Protein AF-A0A4Q8BE22-F1 (afdb_monomer)

Structure (mmCIF, N/CA/C/O backbone):
data_AF-A0A4Q8BE22-F1
#
_entry.id   AF-A0A4Q8BE22-F1
#
loop_
_atom_site.group_PDB
_atom_site.id
_atom_site.type_symbol
_atom_site.label_atom_id
_atom_site.label_alt_id
_atom_site.label_comp_id
_atom_site.label_asym_id
_atom_site.label_entity_id
_atom_site.label_seq_id
_atom_site.pdbx_PDB_ins_code
_atom_site.Cartn_x
_atom_site.Cartn_y
_atom_site.Cartn_z
_atom_site.occupancy
_atom_site.B_iso_or_equiv
_atom_site.auth_seq_id
_atom_site.auth_comp_id
_atom_site.auth_asym_id
_atom_site.auth_atom_id
_atom_site.pdbx_PDB_model_num
ATOM 1 N N . MET A 1 1 ? -33.150 19.438 25.633 1.00 46.81 1 MET A N 1
ATOM 2 C CA . MET A 1 1 ? -31.897 19.390 24.849 1.00 46.81 1 MET A CA 1
ATOM 3 C C . MET A 1 1 ? -31.053 18.248 25.400 1.00 46.81 1 MET A C 1
ATOM 5 O O . MET A 1 1 ? -30.467 18.404 26.460 1.00 46.81 1 MET A O 1
ATOM 9 N N . GLY A 1 2 ? -31.102 17.064 24.784 1.00 58.59 2 GLY A N 1
ATOM 10 C CA . GLY A 1 2 ? -30.355 15.896 25.264 1.00 58.59 2 GLY A CA 1
ATOM 11 C C . GLY A 1 2 ? -28.913 15.934 24.763 1.00 58.59 2 GLY A C 1
ATOM 12 O O . GLY A 1 2 ? -28.692 16.035 23.558 1.00 58.59 2 GLY A O 1
ATOM 13 N N . LEU A 1 3 ? -27.941 15.859 25.671 1.00 61.94 3 LEU A N 1
ATOM 14 C CA . LEU A 1 3 ? -26.530 15.694 25.322 1.00 61.94 3 LEU A CA 1
ATOM 15 C C . LEU A 1 3 ? -26.339 14.296 24.719 1.00 61.94 3 LEU A C 1
ATOM 17 O O . LEU A 1 3 ? -26.313 13.294 25.430 1.00 61.94 3 LEU A O 1
ATOM 21 N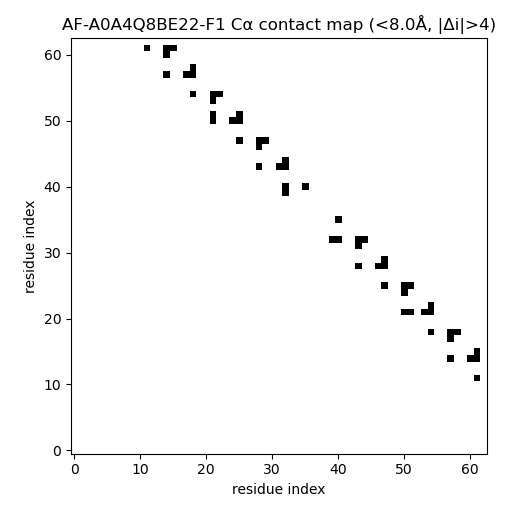 N . ARG A 1 4 ? -26.237 14.224 23.389 1.00 63.06 4 ARG A N 1
ATOM 22 C CA . ARG A 1 4 ? -25.907 12.992 22.667 1.00 63.06 4 ARG A CA 1
ATOM 23 C C . ARG A 1 4 ? -24.417 12.705 22.853 1.00 63.06 4 ARG A C 1
ATOM 25 O O . ARG A 1 4 ? -23.588 13.186 22.086 1.00 63.06 4 ARG A O 1
ATOM 32 N N . ILE A 1 5 ? -24.078 11.935 23.884 1.00 66.25 5 ILE A N 1
ATOM 33 C CA . ILE A 1 5 ? -22.727 11.399 24.072 1.00 66.25 5 ILE A CA 1
ATOM 34 C C . ILE A 1 5 ? -22.509 10.336 22.991 1.00 66.25 5 ILE A C 1
ATOM 36 O O . ILE A 1 5 ? -23.091 9.257 23.049 1.00 66.25 5 ILE A O 1
ATOM 40 N N . GLN A 1 6 ? -21.719 10.655 21.963 1.00 61.12 6 GLN A N 1
ATOM 41 C CA . GLN A 1 6 ? -21.277 9.644 21.001 1.00 61.12 6 GLN A CA 1
ATOM 42 C C . GLN A 1 6 ? -20.359 8.642 21.718 1.00 61.12 6 GLN A C 1
ATOM 44 O O . GLN A 1 6 ? -19.431 9.082 22.408 1.00 61.12 6 GLN A O 1
ATOM 49 N N . PRO A 1 7 ? -20.559 7.321 21.556 1.00 56.50 7 PRO A N 1
ATOM 50 C CA . PRO A 1 7 ? -19.660 6.333 22.130 1.00 56.50 7 PRO A CA 1
ATOM 51 C C . PRO A 1 7 ? -18.257 6.539 21.554 1.00 56.50 7 PRO A C 1
ATOM 53 O O . PRO A 1 7 ? -18.044 6.438 20.347 1.00 56.50 7 PRO A O 1
ATOM 56 N N . ARG A 1 8 ? -17.275 6.819 22.417 1.00 57.38 8 ARG A N 1
ATOM 57 C CA . ARG A 1 8 ? -15.860 6.938 22.021 1.00 57.38 8 ARG A CA 1
ATOM 58 C C . ARG A 1 8 ? -15.364 5.688 21.271 1.00 57.38 8 ARG A C 1
ATOM 60 O O . ARG A 1 8 ? -14.536 5.816 20.379 1.00 57.38 8 ARG A O 1
ATOM 67 N N . ASN A 1 9 ? -15.919 4.512 21.582 1.00 54.38 9 ASN A N 1
ATOM 68 C CA . ASN A 1 9 ? -15.517 3.222 21.012 1.00 54.38 9 ASN A CA 1
ATOM 69 C C . ASN A 1 9 ? -15.770 3.078 19.503 1.00 54.38 9 ASN A C 1
ATOM 71 O O . ASN A 1 9 ? -14.928 2.508 18.816 1.00 54.38 9 ASN A O 1
ATOM 75 N N . GLU A 1 10 ? -16.866 3.613 18.954 1.00 57.72 10 GLU A N 1
ATOM 76 C CA . GLU A 1 10 ? -17.157 3.488 17.510 1.00 57.72 10 GLU A CA 1
ATOM 77 C C . GLU A 1 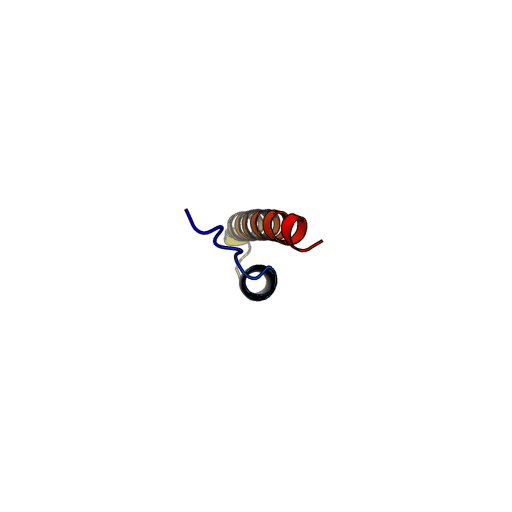10 ? -16.109 4.207 16.645 1.00 57.72 10 GLU A C 1
ATOM 79 O O . GLU A 1 10 ? -15.774 3.761 15.544 1.00 57.72 10 GLU A O 1
ATOM 84 N N . LYS A 1 11 ? -15.526 5.291 17.172 1.00 63.16 11 LYS A N 1
ATOM 85 C CA . LYS A 1 11 ? -14.466 6.042 16.490 1.00 63.16 11 LYS A CA 1
ATOM 86 C C . LYS A 1 11 ? -13.173 5.239 16.402 1.00 63.16 11 LYS A C 1
ATOM 88 O O . LYS A 1 11 ? -12.558 5.231 15.343 1.00 63.16 11 LYS A O 1
ATOM 93 N N . PHE A 1 12 ? -12.798 4.512 17.455 1.00 66.00 12 PHE A N 1
ATOM 94 C CA . PHE A 1 12 ? -11.582 3.695 17.442 1.00 66.00 12 PHE A CA 1
ATOM 95 C C . PHE A 1 12 ? -11.666 2.552 16.428 1.00 66.00 12 PHE A C 1
ATOM 97 O O . PHE A 1 12 ? -10.750 2.394 15.628 1.00 66.00 12 PHE A O 1
ATOM 104 N N . PHE A 1 13 ? -12.778 1.810 16.374 1.00 73.25 13 PHE A N 1
ATOM 105 C CA . PHE A 1 13 ? -12.945 0.746 15.372 1.00 73.25 13 PHE A CA 1
ATOM 106 C C . PHE A 1 13 ? -12.934 1.282 13.934 1.00 73.25 13 PHE A C 1
ATOM 108 O O . PHE A 1 13 ? -12.381 0.642 13.039 1.00 73.25 13 PHE A O 1
ATOM 115 N N . THR A 1 14 ? -13.480 2.481 13.717 1.00 77.31 14 THR A N 1
ATOM 116 C CA . THR A 1 14 ? -13.423 3.161 12.414 1.00 77.31 14 THR A CA 1
ATOM 117 C C . THR A 1 14 ? -11.990 3.549 12.046 1.00 77.31 14 THR A C 1
ATOM 119 O O . THR A 1 14 ? -11.557 3.311 10.920 1.00 77.31 14 THR A O 1
ATOM 122 N N . LEU A 1 15 ? -11.233 4.105 12.994 1.00 77.88 15 LEU A N 1
ATOM 123 C CA . LEU A 1 15 ? -9.840 4.489 12.778 1.00 77.88 15 LEU A CA 1
ATOM 124 C C . LEU A 1 15 ? -8.936 3.274 12.539 1.00 77.88 15 LEU A C 1
ATOM 126 O O . LEU A 1 15 ? -8.122 3.311 11.623 1.00 77.88 15 LEU A O 1
ATOM 130 N N . PHE A 1 16 ? -9.120 2.177 13.281 1.00 77.38 16 PHE A N 1
ATOM 131 C CA . PHE A 1 16 ? -8.392 0.927 13.040 1.00 77.38 16 PHE A CA 1
ATOM 132 C C . PHE A 1 16 ? -8.735 0.310 11.686 1.00 77.38 16 PHE A C 1
ATOM 134 O O . PHE A 1 16 ? -7.839 -0.154 10.988 1.00 77.38 16 PHE A O 1
ATOM 141 N N . SER A 1 17 ? -10.008 0.349 11.283 1.00 82.94 17 SER A N 1
ATOM 142 C CA . SER A 1 17 ? -10.418 -0.107 9.951 1.00 82.94 17 SER A CA 1
ATOM 143 C C . SER A 1 17 ? -9.750 0.726 8.858 1.00 82.94 17 SER A C 1
ATOM 145 O O . SER A 1 17 ? -9.232 0.176 7.891 1.00 82.94 17 SER A O 1
ATOM 147 N N . LYS A 1 18 ? -9.693 2.051 9.037 1.00 82.81 18 LYS A N 1
ATOM 148 C CA . LYS A 1 18 ? -9.023 2.957 8.101 1.00 82.81 18 LYS A CA 1
ATOM 149 C C . LYS A 1 18 ? -7.510 2.714 8.052 1.00 82.81 18 LYS A C 1
ATOM 151 O O . LYS A 1 18 ? -6.957 2.596 6.966 1.00 82.81 18 LYS A O 1
ATOM 156 N N . ALA A 1 19 ? -6.857 2.571 9.205 1.00 81.38 19 ALA A N 1
ATOM 157 C CA . ALA A 1 19 ? -5.435 2.246 9.284 1.00 81.38 19 ALA A CA 1
ATOM 158 C C . ALA A 1 19 ? -5.118 0.893 8.619 1.00 81.38 19 ALA A C 1
ATOM 160 O O . ALA A 1 19 ? -4.157 0.792 7.861 1.00 81.38 19 ALA A O 1
ATOM 161 N N . GLY A 1 20 ? -5.957 -0.124 8.837 1.00 83.94 20 GLY A N 1
ATOM 162 C CA . GLY A 1 20 ? -5.831 -1.429 8.188 1.00 83.94 20 GLY A CA 1
ATOM 163 C C . GLY A 1 20 ? -5.933 -1.343 6.665 1.00 83.94 20 GLY A C 1
ATOM 164 O O . GLY A 1 20 ? -5.083 -1.895 5.967 1.00 83.94 20 GLY A O 1
ATOM 165 N N . SER A 1 21 ? -6.913 -0.601 6.142 1.00 85.12 21 SER A N 1
ATOM 166 C CA . SER A 1 21 ? -7.043 -0.366 4.697 1.00 85.12 21 SER A CA 1
ATOM 167 C C . SER A 1 21 ? -5.805 0.314 4.105 1.00 85.12 21 SER A C 1
ATOM 169 O O . SER A 1 21 ? -5.322 -0.126 3.065 1.00 85.12 21 SER A O 1
ATOM 171 N N . ASN A 1 22 ? -5.241 1.313 4.793 1.00 82.88 22 ASN A N 1
ATOM 172 C CA . ASN A 1 22 ? -4.037 2.015 4.336 1.00 82.88 22 ASN A CA 1
ATOM 173 C C . ASN A 1 22 ? -2.824 1.071 4.227 1.00 82.88 22 ASN A C 1
ATOM 175 O O . ASN A 1 22 ? -2.046 1.160 3.277 1.00 82.88 22 ASN A O 1
ATOM 179 N N . VAL A 1 23 ? -2.669 0.134 5.172 1.00 84.31 23 VAL A N 1
ATOM 180 C CA . VAL A 1 23 ? -1.597 -0.877 5.136 1.00 84.31 23 VAL A CA 1
ATOM 181 C C . VAL A 1 23 ? -1.776 -1.834 3.957 1.00 84.31 23 VAL A C 1
ATOM 183 O O . VAL A 1 23 ? -0.814 -2.107 3.239 1.00 84.31 23 VAL A O 1
ATOM 186 N N . VAL A 1 24 ? -2.998 -2.327 3.728 1.00 90.62 24 VAL A N 1
ATOM 187 C CA . VAL A 1 24 ? -3.295 -3.232 2.604 1.00 90.62 24 VAL A CA 1
ATOM 188 C C . VAL A 1 24 ? -3.042 -2.543 1.262 1.00 90.62 24 VAL A C 1
ATOM 190 O O . VAL A 1 24 ? -2.427 -3.133 0.374 1.00 90.62 24 VAL A O 1
ATOM 193 N N . GLU A 1 25 ? -3.463 -1.286 1.123 1.00 88.38 25 GLU A N 1
ATOM 194 C CA . GLU A 1 25 ? -3.232 -0.487 -0.081 1.00 88.38 25 GLU A CA 1
ATOM 195 C C . GLU A 1 25 ? -1.737 -0.242 -0.324 1.00 88.38 25 GLU A C 1
ATOM 197 O O . GLU A 1 25 ? -1.245 -0.452 -1.434 1.00 88.38 25 GLU A O 1
ATOM 202 N N . SER A 1 26 ? -0.985 0.102 0.725 1.00 83.88 26 SER A N 1
ATOM 203 C CA . SER A 1 26 ? 0.468 0.299 0.633 1.00 83.88 26 SER A CA 1
ATOM 204 C C . SER A 1 26 ? 1.192 -0.981 0.201 1.00 83.88 26 SER A C 1
ATOM 206 O O . SER A 1 26 ? 2.079 -0.941 -0.653 1.00 83.88 26 SER A O 1
ATOM 208 N N . ALA A 1 27 ? 0.784 -2.137 0.737 1.00 89.56 27 ALA A N 1
ATOM 209 C CA . ALA A 1 27 ? 1.331 -3.431 0.338 1.00 89.56 27 ALA A CA 1
ATOM 210 C C . ALA A 1 27 ? 1.025 -3.761 -1.134 1.00 89.56 27 ALA A C 1
ATOM 212 O O . ALA A 1 27 ? 1.885 -4.290 -1.837 1.00 89.56 27 ALA A O 1
ATOM 213 N N . ALA A 1 28 ? -0.169 -3.414 -1.625 1.00 91.25 28 ALA A N 1
ATOM 214 C CA . ALA A 1 28 ? -0.531 -3.597 -3.028 1.00 91.25 28 ALA A CA 1
ATOM 215 C C . ALA A 1 28 ? 0.317 -2.723 -3.969 1.00 91.25 28 ALA A C 1
ATOM 217 O O . ALA A 1 28 ? 0.813 -3.223 -4.978 1.00 91.25 28 ALA A O 1
ATOM 218 N N . ILE A 1 29 ? 0.544 -1.453 -3.615 1.00 89.00 29 ILE A N 1
ATOM 219 C CA . ILE A 1 29 ? 1.399 -0.540 -4.392 1.00 89.00 29 ILE A CA 1
ATOM 220 C C . ILE A 1 29 ? 2.848 -1.042 -4.417 1.00 89.00 29 ILE A C 1
ATOM 222 O O . ILE A 1 29 ? 3.489 -1.003 -5.466 1.00 89.00 29 ILE A O 1
ATOM 226 N N . LEU A 1 30 ? 3.358 -1.572 -3.300 1.00 89.31 30 LEU A N 1
ATOM 227 C CA . LEU A 1 30 ? 4.698 -2.159 -3.250 1.00 89.31 30 LEU A CA 1
ATOM 228 C C . LEU A 1 30 ? 4.822 -3.387 -4.164 1.00 89.31 30 LEU A C 1
ATOM 230 O O . LEU A 1 30 ? 5.813 -3.518 -4.882 1.00 89.31 30 LEU A O 1
ATOM 234 N N . MET A 1 31 ? 3.815 -4.267 -4.179 1.00 93.75 31 MET A N 1
ATOM 235 C CA . MET A 1 31 ? 3.790 -5.398 -5.113 1.00 93.75 31 MET A CA 1
ATOM 236 C C . MET A 1 31 ? 3.772 -4.927 -6.573 1.00 93.75 31 MET A C 1
ATOM 238 O O . MET A 1 31 ? 4.490 -5.487 -7.401 1.00 93.75 31 MET A O 1
ATOM 242 N N . GLU A 1 32 ? 2.998 -3.882 -6.887 1.00 91.62 32 GLU A N 1
ATOM 243 C CA . GLU A 1 32 ? 2.971 -3.284 -8.226 1.00 91.62 32 GLU A CA 1
ATOM 244 C C . GLU A 1 32 ? 4.340 -2.702 -8.605 1.00 91.62 32 GLU A C 1
ATOM 246 O O . GLU A 1 32 ? 4.824 -2.959 -9.702 1.00 91.62 32 GLU A O 1
ATOM 251 N N . PHE A 1 33 ? 4.995 -1.984 -7.690 1.00 89.12 33 PHE A N 1
ATOM 252 C CA . PHE A 1 33 ? 6.322 -1.403 -7.899 1.00 89.12 33 PHE A CA 1
ATOM 253 C C . PHE A 1 33 ? 7.376 -2.465 -8.228 1.00 89.12 33 PHE A C 1
ATOM 255 O O . PHE A 1 33 ? 8.111 -2.317 -9.202 1.00 89.12 33 PHE A O 1
ATOM 262 N N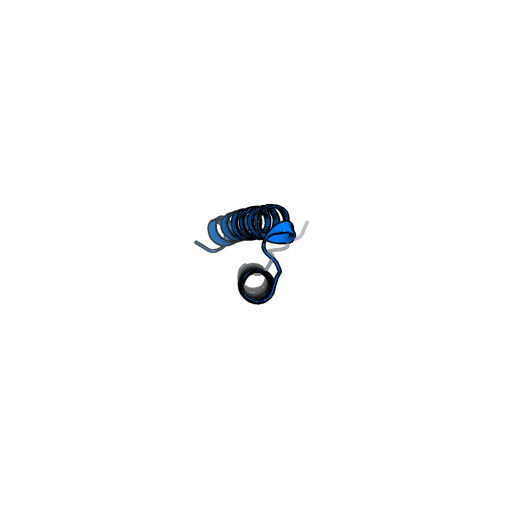 . VAL A 1 34 ? 7.418 -3.558 -7.459 1.00 92.31 34 VAL A N 1
ATOM 263 C CA . VAL A 1 34 ? 8.379 -4.655 -7.669 1.00 92.31 34 VAL A CA 1
ATOM 264 C C . VAL A 1 34 ? 8.160 -5.358 -9.013 1.00 92.31 34 VAL A C 1
ATOM 266 O O . VAL A 1 34 ? 9.124 -5.789 -9.642 1.00 92.31 34 VAL A O 1
ATOM 269 N N . ALA A 1 35 ? 6.910 -5.476 -9.463 1.00 93.12 35 ALA A N 1
ATOM 270 C CA . ALA A 1 35 ? 6.567 -6.131 -10.725 1.00 93.12 35 ALA A CA 1
ATOM 271 C C . ALA A 1 35 ? 6.628 -5.197 -11.949 1.00 93.12 35 ALA A C 1
ATOM 273 O O . ALA A 1 35 ? 6.548 -5.668 -13.087 1.00 93.12 35 ALA A O 1
ATOM 274 N N . ALA A 1 36 ? 6.721 -3.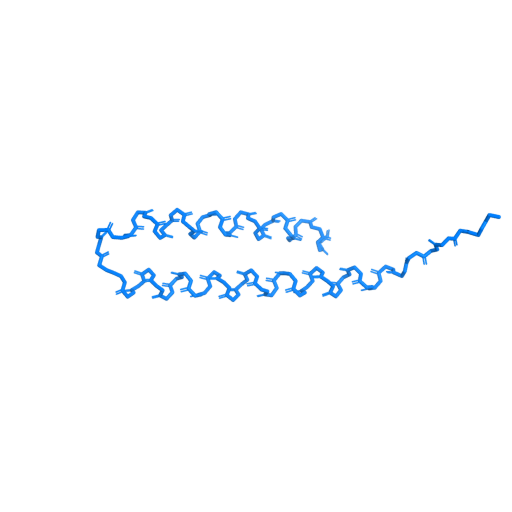882 -11.743 1.00 91.69 36 ALA A N 1
ATOM 275 C CA . ALA A 1 36 ? 6.628 -2.900 -12.810 1.00 91.69 36 ALA A CA 1
ATOM 276 C C . ALA A 1 36 ? 7.962 -2.692 -13.548 1.00 91.69 36 ALA A C 1
ATOM 278 O O . ALA A 1 36 ? 9.033 -2.732 -12.936 1.00 91.69 36 ALA A O 1
ATOM 279 N N . PRO A 1 37 ? 7.910 -2.387 -14.857 1.00 91.25 37 PRO A N 1
ATOM 280 C CA . PRO A 1 37 ? 9.086 -1.955 -15.595 1.00 91.25 37 PRO A CA 1
ATOM 281 C C . PRO A 1 37 ? 9.546 -0.567 -15.108 1.00 91.25 37 PRO A C 1
ATOM 283 O O . PRO A 1 37 ? 8.753 0.220 -14.578 1.00 91.25 37 PRO A O 1
ATOM 286 N N . HIS A 1 38 ? 10.839 -0.276 -15.273 1.00 89.00 38 HIS A N 1
ATOM 287 C CA . HIS A 1 38 ? 11.515 0.887 -14.679 1.00 89.00 38 HIS A CA 1
ATOM 288 C C . HIS A 1 38 ? 10.863 2.235 -15.030 1.00 89.00 38 HIS A C 1
ATOM 290 O O . HIS A 1 38 ? 10.885 3.166 -14.227 1.00 89.00 38 HIS A O 1
ATOM 296 N N . GLU A 1 39 ? 10.241 2.346 -16.201 1.00 93.25 39 GLU A N 1
ATOM 297 C CA . GLU A 1 39 ? 9.561 3.552 -16.679 1.00 93.25 39 GLU A CA 1
ATOM 298 C C . GLU A 1 39 ? 8.386 3.955 -15.778 1.00 93.25 39 GLU A C 1
ATOM 300 O O . GLU A 1 39 ? 8.037 5.132 -15.702 1.00 93.25 39 GLU A O 1
ATOM 305 N N . ARG A 1 40 ? 7.790 2.992 -15.063 1.00 91.25 40 ARG A N 1
ATOM 306 C CA . 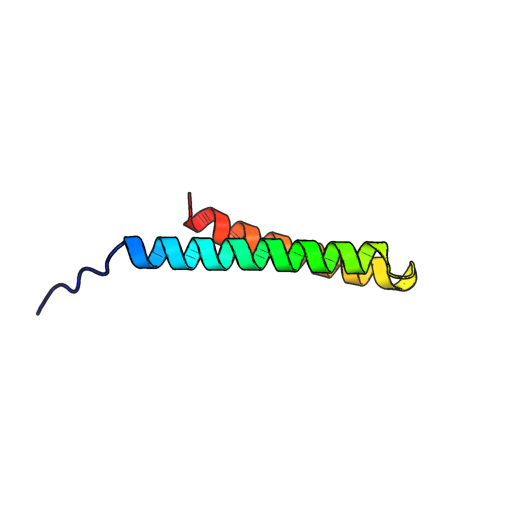ARG A 1 40 ? 6.659 3.223 -14.153 1.00 91.25 40 ARG A CA 1
ATOM 307 C C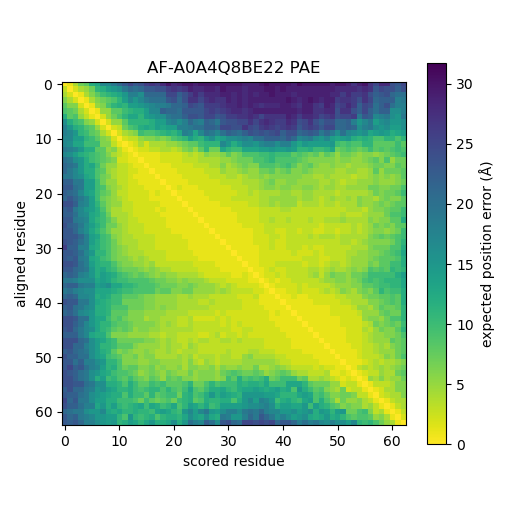 . ARG A 1 40 ? 7.083 3.500 -12.712 1.00 91.25 40 ARG A C 1
ATOM 309 O O . ARG A 1 40 ? 6.251 3.883 -11.894 1.00 91.25 40 ARG A O 1
ATOM 316 N N . TRP A 1 41 ? 8.360 3.335 -12.370 1.00 89.62 41 TRP A N 1
ATOM 317 C CA . TRP A 1 41 ? 8.816 3.422 -10.980 1.00 89.62 41 TRP A CA 1
ATOM 318 C C . TRP A 1 41 ? 8.616 4.809 -10.372 1.00 89.62 41 TRP A C 1
ATOM 320 O O . TRP A 1 41 ? 8.219 4.909 -9.217 1.00 89.62 41 TRP A O 1
ATOM 330 N N . ALA A 1 42 ? 8.831 5.883 -11.136 1.00 90.94 42 ALA A N 1
ATOM 331 C CA . ALA A 1 42 ? 8.646 7.244 -10.629 1.00 90.94 42 ALA A CA 1
ATOM 332 C C . ALA A 1 42 ? 7.180 7.532 -10.249 1.00 90.94 42 ALA A C 1
ATOM 334 O O . ALA A 1 42 ? 6.908 8.131 -9.208 1.00 90.94 42 ALA A O 1
ATOM 335 N N . GLU A 1 43 ? 6.235 7.064 -11.066 1.00 91.94 43 GLU A N 1
ATOM 336 C CA . GLU 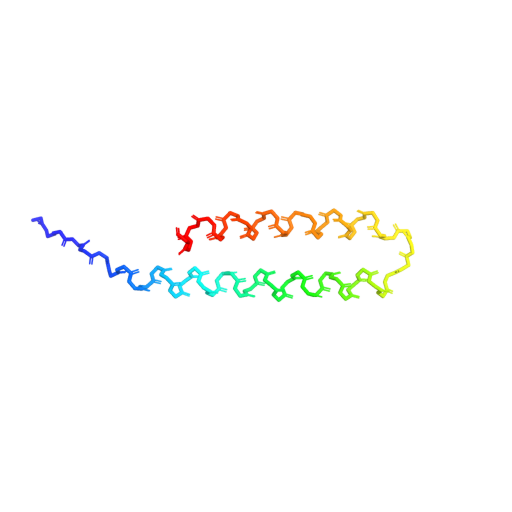A 1 43 ? 4.796 7.169 -10.801 1.00 91.94 43 GLU A CA 1
ATOM 337 C C . GLU A 1 43 ? 4.407 6.370 -9.548 1.00 91.94 43 GLU A C 1
ATOM 339 O O . GLU A 1 43 ? 3.734 6.884 -8.652 1.00 91.94 43 GLU A O 1
ATOM 344 N N . LEU A 1 44 ? 4.866 5.120 -9.467 1.00 89.56 44 LEU A N 1
ATOM 345 C CA . LEU A 1 44 ? 4.536 4.210 -8.373 1.00 89.56 44 LEU A CA 1
ATOM 346 C C . LEU A 1 44 ? 5.175 4.639 -7.047 1.00 89.56 44 LEU A C 1
ATOM 348 O O . LEU A 1 44 ? 4.517 4.576 -6.013 1.00 89.56 44 LEU A O 1
ATOM 352 N N . ALA A 1 45 ? 6.403 5.162 -7.071 1.00 87.44 45 ALA A N 1
ATOM 353 C CA . ALA A 1 45 ? 7.052 5.742 -5.898 1.00 87.44 45 ALA A CA 1
ATOM 354 C C . ALA A 1 45 ? 6.287 6.966 -5.373 1.00 87.44 45 ALA A C 1
ATOM 356 O O . ALA A 1 45 ? 6.103 7.103 -4.164 1.00 87.44 45 ALA A O 1
ATOM 357 N N . LYS A 1 46 ? 5.780 7.824 -6.272 1.00 90.25 46 LYS A N 1
ATOM 358 C CA . LYS A 1 46 ? 4.930 8.956 -5.886 1.00 90.25 46 LYS A CA 1
ATOM 359 C C . LYS A 1 46 ? 3.617 8.482 -5.258 1.00 90.25 46 LYS A C 1
ATOM 361 O O . LYS A 1 46 ? 3.259 8.970 -4.193 1.00 90.25 46 LYS A O 1
ATOM 366 N N . ARG A 1 47 ? 2.925 7.511 -5.871 1.00 89.38 47 ARG A N 1
ATOM 367 C CA . ARG A 1 47 ? 1.700 6.925 -5.288 1.00 89.38 47 ARG A CA 1
ATOM 368 C C . ARG A 1 47 ? 1.965 6.325 -3.910 1.00 89.38 47 ARG A C 1
ATOM 370 O O . ARG A 1 47 ? 1.183 6.557 -3.001 1.00 89.38 47 ARG A O 1
ATOM 377 N N . MET A 1 48 ? 3.077 5.611 -3.740 1.00 84.62 48 MET A N 1
ATOM 378 C CA . MET A 1 48 ? 3.450 5.023 -2.454 1.00 84.62 48 ME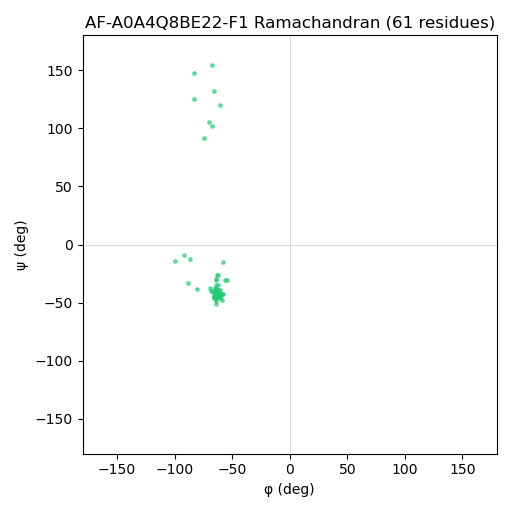T A CA 1
ATOM 379 C C . MET A 1 48 ? 3.660 6.093 -1.371 1.00 84.62 48 MET A C 1
ATOM 381 O O . MET A 1 48 ? 3.186 5.921 -0.253 1.00 84.62 48 MET A O 1
ATOM 385 N N . HIS A 1 49 ? 4.316 7.209 -1.707 1.00 85.12 49 HIS A N 1
ATOM 386 C CA . HIS A 1 49 ? 4.502 8.335 -0.788 1.00 85.12 49 HIS A CA 1
ATOM 387 C C . HIS A 1 49 ? 3.178 9.023 -0.422 1.00 85.12 49 HIS A C 1
ATOM 389 O O . HIS A 1 49 ? 2.921 9.281 0.750 1.00 85.12 49 HIS A O 1
ATOM 395 N N . ASP A 1 50 ? 2.312 9.270 -1.407 1.00 86.69 50 ASP A N 1
ATOM 396 C CA . ASP A 1 50 ? 1.014 9.913 -1.177 1.00 86.69 50 ASP A CA 1
ATOM 397 C C . ASP A 1 50 ? 0.102 9.035 -0.284 1.00 86.69 50 ASP A C 1
ATOM 399 O O . ASP A 1 50 ? -0.568 9.541 0.621 1.00 86.69 50 ASP A O 1
ATOM 403 N N . THR A 1 51 ? 0.103 7.710 -0.494 1.00 82.81 51 THR A N 1
ATOM 404 C CA . THR A 1 51 ? -0.654 6.745 0.325 1.00 82.81 51 THR A CA 1
ATOM 405 C C . THR A 1 51 ? -0.106 6.645 1.752 1.00 82.81 51 THR A C 1
ATOM 407 O O . THR A 1 51 ? -0.887 6.589 2.703 1.00 82.81 51 THR A O 1
ATOM 410 N N . GLU A 1 52 ? 1.218 6.662 1.927 1.00 79.75 52 GLU A N 1
ATOM 411 C CA . GLU A 1 52 ? 1.853 6.681 3.251 1.00 79.75 52 GLU A CA 1
ATOM 412 C C . GLU A 1 52 ? 1.468 7.939 4.037 1.00 79.75 52 GLU A C 1
ATOM 414 O O . GLU A 1 52 ? 1.028 7.831 5.184 1.00 79.75 52 GLU A O 1
ATOM 419 N N . HIS A 1 53 ? 1.504 9.107 3.395 1.00 81.19 53 HIS A N 1
ATOM 420 C CA . HIS A 1 53 ? 1.147 10.374 4.025 1.00 81.19 53 HIS A CA 1
ATOM 421 C C . HIS A 1 53 ? -0.314 10.401 4.509 1.00 81.19 53 HIS A C 1
ATOM 423 O O . HIS A 1 53 ? -0.609 10.801 5.637 1.00 81.19 53 HIS A O 1
ATOM 429 N N . ALA A 1 54 ? -1.245 9.894 3.692 1.00 74.81 54 ALA A N 1
ATOM 430 C CA . ALA A 1 54 ? -2.647 9.736 4.087 1.00 74.81 54 ALA A CA 1
ATOM 431 C C . ALA A 1 54 ? -2.832 8.725 5.244 1.00 74.81 54 ALA A C 1
ATOM 433 O O . ALA A 1 54 ? -3.763 8.837 6.059 1.00 74.81 54 ALA A O 1
ATOM 434 N N . GLY A 1 55 ? -1.935 7.738 5.317 1.00 69.56 55 GLY A N 1
ATOM 435 C CA . GLY A 1 55 ? -1.805 6.794 6.419 1.00 69.56 55 GLY A CA 1
ATOM 436 C C . GLY A 1 55 ? -1.412 7.461 7.731 1.00 69.56 55 GLY A C 1
ATOM 437 O O . GLY A 1 55 ? -2.101 7.279 8.738 1.00 69.56 55 GLY A O 1
ATOM 438 N N . ASP A 1 56 ? -0.358 8.270 7.706 1.00 71.38 56 ASP A N 1
ATOM 439 C CA . ASP A 1 56 ? 0.192 8.964 8.873 1.00 71.38 56 ASP A CA 1
ATOM 440 C C . ASP A 1 56 ? -0.826 9.923 9.520 1.00 71.38 56 ASP A C 1
ATO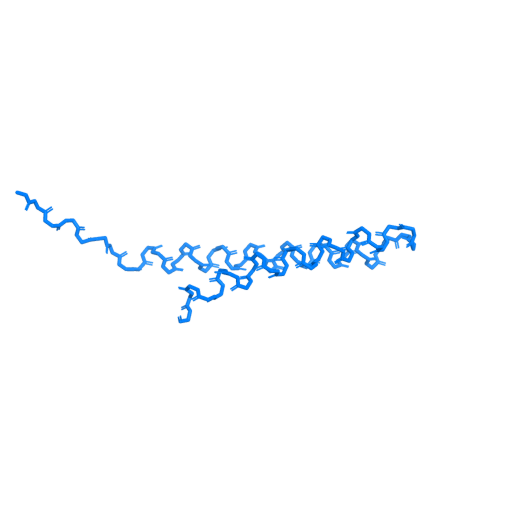M 442 O O . ASP A 1 56 ? -1.000 9.946 10.741 1.00 71.38 56 ASP A O 1
ATOM 446 N N . ASP A 1 57 ? -1.621 10.623 8.710 1.00 67.06 57 ASP A N 1
ATOM 447 C CA . ASP A 1 57 ? -2.715 11.471 9.200 1.00 67.06 57 ASP A CA 1
ATOM 448 C C . ASP A 1 57 ? -3.821 10.691 9.924 1.00 67.06 57 ASP A C 1
ATOM 450 O O . ASP A 1 57 ? -4.503 11.224 10.800 1.00 67.06 57 ASP A O 1
ATOM 454 N N . THR A 1 58 ? -3.993 9.409 9.595 1.00 60.94 58 THR A N 1
ATOM 455 C CA . THR A 1 58 ? -4.917 8.523 10.314 1.00 60.94 58 THR A CA 1
ATOM 456 C C . THR A 1 58 ? -4.282 8.001 11.604 1.00 60.94 58 THR A C 1
ATOM 458 O O . THR A 1 58 ? -4.963 7.936 12.628 1.00 60.94 58 THR A O 1
ATOM 461 N N . THR A 1 59 ? -2.982 7.691 11.588 1.00 60.12 59 THR A N 1
ATOM 462 C CA . THR A 1 59 ? -2.225 7.246 12.769 1.00 60.12 59 THR A CA 1
ATOM 463 C C . THR A 1 59 ? -2.248 8.299 13.873 1.00 60.12 59 THR A C 1
ATOM 465 O O . THR A 1 59 ? -2.567 7.964 15.010 1.00 60.12 59 THR A O 1
ATOM 468 N N . LYS A 1 60 ? -2.052 9.582 13.542 1.00 65.88 60 LYS A N 1
ATOM 469 C CA . LYS A 1 60 ? -2.105 10.713 14.495 1.00 65.88 60 LYS A CA 1
ATOM 470 C C . LYS A 1 60 ? -3.434 10.862 15.252 1.00 65.88 60 LYS A C 1
ATOM 472 O O . LYS A 1 60 ? -3.490 11.600 16.227 1.00 65.88 60 LYS A O 1
ATOM 477 N N . LEU A 1 61 ? -4.504 10.208 14.796 1.00 58.97 61 LEU A N 1
ATOM 478 C CA . LEU A 1 61 ? -5.827 10.233 15.431 1.00 58.97 61 LEU A CA 1
ATOM 479 C C . LEU A 1 61 ? -6.104 8.997 16.301 1.00 58.97 61 LEU A C 1
ATOM 481 O O . LEU A 1 61 ? -7.084 8.991 17.049 1.00 58.97 61 LEU A O 1
ATOM 485 N N . VAL A 1 62 ? -5.292 7.943 16.161 1.00 55.94 62 VAL A N 1
ATOM 486 C CA . VAL A 1 62 ? -5.393 6.686 16.920 1.00 55.94 62 VAL A CA 1
ATOM 487 C C . VAL A 1 62 ? -4.599 6.755 18.228 1.00 55.94 62 VAL A C 1
ATOM 489 O O . VAL A 1 62 ? -5.023 6.130 19.202 1.00 55.94 62 VAL A O 1
ATOM 492 N N . VAL A 1 63 ? -3.470 7.480 18.240 1.00 48.19 63 VAL A N 1
ATOM 493 C CA . VAL A 1 63 ? -2.551 7.605 19.393 1.00 48.19 63 VAL A CA 1
ATOM 494 C C . VAL A 1 63 ? -2.926 8.758 20.319 1.00 48.19 63 VAL A C 1
ATOM 496 O O . VAL A 1 63 ? -3.333 9.824 19.807 1.00 48.19 63 VAL A O 1
#

Nearest PDB structures (foldseek):
  5eiu-assembly1_D  TM=8.846E-01  e=1.015E+00  Macaca mulatta
  8wt7-assembly1_C  TM=8.698E-01  e=5.364E+00  Escherichia coli
  8wt9-assembly1_D  TM=8.666E-01  e=6.097E+00  Escherichia coli

Organism: NCBI:txid1077942

Radius of gyration: 16.73 Å; Cα contacts (8 Å, |Δi|>4): 28; chains: 1; bounding box: 43×26×42 Å

InterPro domains:
  IPR038078 PhoU-like domain superfamily [G3DSA:1.20.58.220] (12-63)

Foldseek 3Di:
DDDPDDPPVVVLVVLVVVLVVLVVVLVVLVVCLVPDDPVCNVVSVVVNVVSVVVNVVSVVVND

Mean predicted aligned error: 9.13 Å

pLDDT: mean 77.82, std 13.45, range [46.81, 93.75]

Secondary structure (DSSP, 8-state):
-------HHHHHHHHHHHHHHHHHHHHHHHHHHHHS-GGGHHHHHHHHHHHHHHHHHHHTTT-

Solvent-accessible surface area (backbone atoms only — not comparable to full-atom values): 3745 Å² total; per-residue (Å²): 137,81,84,82,79,74,68,71,64,64,55,52,57,51,48,51,51,51,49,51,51,40,52,54,52,50,53,50,49,51,53,49,47,75,74,46,60,76,89,49,41,69,60,45,54,50,51,46,52,55,50,48,54,61,35,52,65,49,50,68,72,73,107

Sequence (63 aa):
MGLRIQPRNEKFFTLFSKAGSNVVESAAILMEFVAAPHERWAELAKRMHDTEHAGDDTTKLVV